Protein AF-A0A4V0IBP1-F1 (afdb_monomer)

Mean predicted aligned error: 5.97 Å

Secondary structure (DSSP, 8-state):
--HHHHHHHHHHHHHHHHHHHHHH-GGG--HHHHHHHHHHHHHHHHTT-HHHHHHHHHHHHHHHTT-TTHHHHHHHHHHHHHHHHHHHHHHHHHHHHSPPPPP----

Solvent-accessible surface area (backbone atoms only — not comparable to full-atom values): 6077 Å² total; per-residue (Å²): 134,59,68,68,56,56,53,47,56,50,49,54,55,47,49,55,54,50,54,51,34,65,74,70,34,61,89,67,60,47,73,68,56,50,52,52,54,51,52,53,26,52,50,30,43,75,72,67,39,49,70,59,19,50,41,46,46,55,25,50,52,24,50,74,71,68,42,82,60,21,58,62,33,45,55,50,37,54,51,53,52,57,51,48,53,51,50,54,51,52,52,55,50,48,62,75,69,54,75,80,80,75,80,77,79,84,128

Structure (mmCIF, N/CA/C/O backbone):
data_AF-A0A4V0IBP1-F1
#
_entry.id   AF-A0A4V0IBP1-F1
#
loop_
_atom_site.group_PDB
_atom_site.id
_atom_site.type_symbol
_atom_site.label_atom_id
_atom_site.label_alt_id
_atom_site.label_comp_id
_atom_site.label_asym_id
_atom_site.label_entity_id
_atom_site.label_seq_id
_atom_site.pdbx_PDB_ins_code
_atom_site.Cartn_x
_atom_site.Cartn_y
_atom_site.Cartn_z
_atom_site.occupancy
_atom_site.B_iso_or_equiv
_atom_site.auth_seq_id
_atom_site.auth_comp_id
_atom_site.auth_asym_id
_atom_site.auth_atom_id
_atom_site.pdbx_PDB_model_num
ATOM 1 N N . MET A 1 1 ? 16.425 -13.721 -10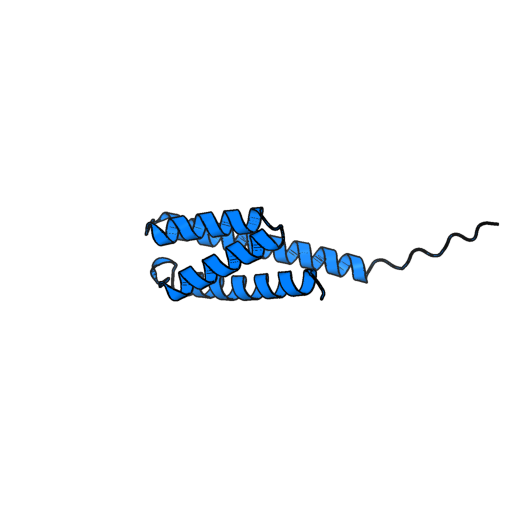.031 1.00 51.06 1 MET A N 1
ATOM 2 C CA . MET A 1 1 ? 15.106 -13.182 -9.656 1.00 51.06 1 MET A CA 1
ATOM 3 C C . MET A 1 1 ? 15.140 -11.719 -10.010 1.00 51.06 1 MET A C 1
ATOM 5 O O . MET A 1 1 ? 16.167 -11.096 -9.774 1.00 51.06 1 MET A O 1
ATOM 9 N N . ASP A 1 2 ? 14.118 -11.241 -10.703 1.00 80.62 2 ASP A N 1
ATOM 10 C CA . ASP A 1 2 ? 14.055 -9.862 -11.174 1.00 80.62 2 ASP A CA 1
ATOM 11 C C . ASP A 1 2 ? 13.424 -9.012 -10.063 1.00 80.62 2 ASP A C 1
ATOM 13 O O . ASP A 1 2 ? 12.230 -9.130 -9.803 1.00 80.62 2 ASP A O 1
ATOM 17 N N . GLU A 1 3 ? 14.237 -8.208 -9.377 1.00 80.44 3 GLU A N 1
ATOM 18 C CA . GLU A 1 3 ? 13.824 -7.315 -8.280 1.00 80.44 3 GLU A CA 1
ATOM 19 C C . GLU A 1 3 ? 12.659 -6.397 -8.696 1.00 80.44 3 GLU A C 1
ATOM 21 O O . GLU A 1 3 ? 11.761 -6.106 -7.906 1.00 80.44 3 GLU A O 1
ATOM 26 N N . ILE A 1 4 ? 12.609 -6.013 -9.978 1.00 81.19 4 ILE A N 1
ATOM 27 C CA . ILE A 1 4 ? 11.519 -5.213 -10.545 1.00 81.19 4 ILE A CA 1
ATOM 28 C C . ILE A 1 4 ? 10.219 -6.022 -10.613 1.00 81.19 4 ILE A C 1
ATOM 30 O O . ILE A 1 4 ? 9.141 -5.466 -10.395 1.00 81.19 4 ILE A O 1
ATOM 34 N N . ALA A 1 5 ? 10.292 -7.320 -10.915 1.00 84.25 5 ALA A N 1
ATOM 35 C CA . ALA A 1 5 ? 9.119 -8.189 -10.945 1.00 84.25 5 ALA A CA 1
ATOM 36 C C . ALA A 1 5 ? 8.542 -8.392 -9.536 1.00 84.25 5 ALA A C 1
ATOM 38 O O . ALA A 1 5 ? 7.334 -8.273 -9.355 1.00 84.25 5 ALA A O 1
ATOM 39 N N . GLU A 1 6 ? 9.395 -8.594 -8.530 1.00 85.69 6 GLU A N 1
ATOM 40 C CA . GLU A 1 6 ? 8.964 -8.717 -7.129 1.00 85.69 6 GLU A CA 1
ATOM 41 C C . GLU A 1 6 ? 8.296 -7.428 -6.625 1.00 85.69 6 GLU A C 1
ATOM 43 O O . GLU A 1 6 ? 7.223 -7.469 -6.016 1.00 85.69 6 GLU A O 1
ATOM 48 N N . LEU A 1 7 ? 8.873 -6.266 -6.949 1.00 87.00 7 LEU A N 1
ATOM 49 C CA . LEU A 1 7 ? 8.289 -4.971 -6.603 1.00 87.00 7 LEU A CA 1
ATOM 50 C C . LEU A 1 7 ? 6.930 -4.745 -7.285 1.00 87.00 7 LEU A C 1
ATOM 52 O O . LEU A 1 7 ? 6.009 -4.214 -6.661 1.00 87.00 7 LEU A O 1
ATOM 56 N N . ARG A 1 8 ? 6.778 -5.162 -8.547 1.00 87.62 8 ARG A N 1
ATOM 57 C CA . ARG A 1 8 ? 5.497 -5.108 -9.269 1.00 87.62 8 ARG A CA 1
ATOM 58 C C . ARG A 1 8 ? 4.442 -6.002 -8.631 1.00 87.62 8 ARG A C 1
ATOM 60 O O . ARG A 1 8 ? 3.336 -5.534 -8.378 1.00 87.62 8 ARG A O 1
ATOM 67 N N . ASP A 1 9 ? 4.799 -7.231 -8.275 1.00 90.94 9 ASP A N 1
ATOM 68 C CA . ASP A 1 9 ? 3.888 -8.153 -7.592 1.00 90.94 9 ASP A CA 1
ATOM 69 C C . ASP A 1 9 ? 3.438 -7.602 -6.224 1.00 90.94 9 ASP A C 1
ATOM 71 O O . ASP A 1 9 ? 2.297 -7.809 -5.794 1.00 90.94 9 ASP A O 1
ATOM 75 N N . ALA A 1 10 ? 4.318 -6.890 -5.512 1.00 92.12 10 ALA A N 1
ATOM 76 C CA . ALA A 1 10 ? 3.970 -6.186 -4.277 1.00 92.12 10 ALA A CA 1
ATOM 77 C C . ALA A 1 10 ? 3.019 -5.003 -4.522 1.00 92.12 10 ALA A C 1
ATOM 79 O O . ALA A 1 10 ? 2.046 -4.831 -3.779 1.00 92.12 10 ALA A O 1
ATOM 80 N N . LEU A 1 11 ? 3.252 -4.213 -5.575 1.00 92.56 11 LEU A N 1
ATOM 81 C CA . LEU A 1 11 ? 2.372 -3.109 -5.970 1.00 92.56 11 LEU A CA 1
ATOM 82 C C . LEU A 1 11 ? 0.978 -3.594 -6.372 1.00 92.56 11 LEU A C 1
ATOM 84 O O . LEU A 1 11 ? -0.007 -3.006 -5.931 1.00 92.56 11 LEU A O 1
ATOM 88 N N . ASP A 1 12 ? 0.870 -4.683 -7.130 1.00 93.62 12 ASP A N 1
ATOM 89 C CA . ASP A 1 12 ? -0.419 -5.240 -7.551 1.00 93.62 12 ASP A CA 1
ATOM 90 C C . ASP A 1 12 ? -1.245 -5.729 -6.358 1.00 93.62 12 ASP A C 1
ATOM 92 O O . ASP A 1 12 ? -2.433 -5.409 -6.228 1.00 93.62 12 ASP A O 1
ATOM 96 N N . ARG A 1 13 ? -0.603 -6.439 -5.420 1.00 94.62 13 ARG A N 1
ATOM 97 C CA . ARG A 1 13 ? -1.238 -6.840 -4.153 1.00 94.62 13 ARG A CA 1
ATOM 98 C C . ARG A 1 13 ? -1.705 -5.632 -3.349 1.00 94.62 13 ARG A C 1
ATOM 100 O O . ARG A 1 13 ? -2.795 -5.662 -2.773 1.00 94.62 13 ARG A O 1
ATOM 107 N N . LEU A 1 14 ? -0.900 -4.575 -3.307 1.00 94.44 14 LEU A N 1
ATOM 108 C CA . LEU A 1 14 ? -1.258 -3.355 -2.603 1.00 94.44 14 LEU A CA 1
ATOM 109 C C . LEU A 1 14 ? -2.423 -2.621 -3.277 1.00 94.44 14 LEU A C 1
ATOM 111 O O . LEU A 1 14 ? -3.338 -2.188 -2.578 1.00 94.44 14 LEU A O 1
ATOM 115 N N . HIS A 1 15 ? -2.423 -2.489 -4.604 1.00 94.38 15 HIS A N 1
ATOM 116 C CA . HIS A 1 15 ? -3.524 -1.878 -5.345 1.00 94.38 15 HIS A CA 1
ATOM 117 C C . HIS A 1 15 ? -4.837 -2.610 -5.078 1.00 94.38 15 HIS A C 1
ATOM 119 O O . HIS A 1 15 ? -5.816 -1.967 -4.704 1.00 94.38 15 HIS A O 1
ATOM 125 N N . ALA A 1 16 ? -4.833 -3.943 -5.148 1.00 94.69 16 ALA A N 1
ATOM 126 C CA . ALA A 1 16 ? -6.008 -4.749 -4.832 1.00 94.69 16 ALA A CA 1
ATOM 127 C C . ALA A 1 16 ? -6.501 -4.521 -3.391 1.00 94.69 16 ALA A C 1
ATOM 129 O O . ALA A 1 16 ? -7.698 -4.340 -3.164 1.00 94.69 16 ALA A O 1
ATOM 130 N N . ALA A 1 17 ? -5.586 -4.481 -2.415 1.00 94.12 17 ALA A N 1
ATOM 131 C CA . ALA A 1 17 ? -5.936 -4.231 -1.018 1.00 94.12 17 ALA A CA 1
ATOM 132 C C . ALA A 1 17 ? -6.508 -2.820 -0.797 1.00 94.12 17 ALA A C 1
ATOM 134 O O . ALA A 1 17 ? -7.474 -2.647 -0.053 1.00 94.12 17 ALA A O 1
ATOM 135 N N . MET A 1 18 ? -5.931 -1.802 -1.439 1.00 94.06 18 MET A N 1
ATOM 136 C CA . MET A 1 18 ? -6.406 -0.427 -1.305 1.00 94.06 18 MET A CA 1
ATOM 137 C C . MET A 1 18 ? -7.729 -0.194 -2.032 1.00 94.06 18 MET A C 1
ATOM 139 O O . MET A 1 18 ? -8.595 0.469 -1.468 1.00 94.06 18 MET A O 1
ATOM 143 N N . ASP A 1 19 ? -7.918 -0.735 -3.235 1.00 94.06 19 ASP A N 1
ATOM 144 C CA . ASP A 1 19 ? -9.172 -0.599 -3.982 1.00 94.06 19 ASP A CA 1
ATOM 145 C C . ASP A 1 19 ? -10.336 -1.247 -3.215 1.00 94.06 19 ASP A C 1
ATOM 147 O O . ASP A 1 19 ? -11.413 -0.659 -3.093 1.00 94.06 19 ASP A O 1
ATOM 151 N N . ASP A 1 20 ? -10.103 -2.404 -2.594 1.00 93.81 20 ASP A N 1
ATOM 152 C CA . ASP A 1 20 ? -11.077 -3.046 -1.712 1.00 93.81 20 ASP A CA 1
ATOM 153 C C . ASP A 1 20 ? -11.420 -2.169 -0.486 1.00 93.81 20 ASP A C 1
ATOM 155 O O . ASP A 1 20 ? -12.593 -1.984 -0.146 1.00 93.81 20 ASP A O 1
ATOM 159 N N . LEU A 1 21 ? -10.420 -1.528 0.135 1.00 93.19 21 LEU A N 1
ATOM 160 C CA . LEU A 1 21 ? -10.638 -0.569 1.228 1.00 93.19 21 LEU A CA 1
ATOM 161 C C . LEU A 1 21 ? -11.336 0.719 0.783 1.00 93.19 21 LEU A C 1
ATOM 163 O O . LEU A 1 21 ? -12.082 1.302 1.571 1.00 93.19 21 LEU A O 1
ATOM 167 N N . VAL A 1 22 ? -11.124 1.172 -0.453 1.00 94.00 22 VAL A N 1
ATOM 168 C CA . VAL A 1 22 ? -11.849 2.312 -1.032 1.00 94.00 22 VAL A CA 1
ATOM 169 C C . VAL A 1 22 ? -13.328 1.960 -1.197 1.00 94.00 22 VAL A C 1
ATOM 171 O O . VAL A 1 22 ? -14.183 2.773 -0.848 1.00 94.00 22 VAL A O 1
ATOM 174 N N . VAL A 1 23 ? -13.640 0.749 -1.670 1.00 94.06 23 VAL A N 1
ATOM 175 C CA . VAL A 1 23 ? -15.022 0.290 -1.888 1.00 94.06 23 VAL A CA 1
ATOM 176 C C . VAL A 1 23 ? -15.757 0.043 -0.570 1.00 94.06 23 VAL A C 1
ATOM 178 O O . VAL A 1 23 ? -16.876 0.524 -0.387 1.00 94.06 23 VAL A O 1
ATOM 181 N N . ARG A 1 24 ? -15.151 -0.700 0.362 1.00 93.06 24 ARG A N 1
ATOM 182 C CA . ARG A 1 24 ? -15.793 -1.078 1.637 1.00 93.06 24 ARG A CA 1
ATOM 183 C C . ARG A 1 24 ? -15.662 -0.010 2.725 1.00 93.06 24 ARG A C 1
ATOM 185 O O . ARG A 1 24 ? -16.397 -0.028 3.712 1.00 93.06 24 ARG A O 1
ATOM 192 N N . GLY A 1 25 ? -14.726 0.917 2.551 1.00 91.38 25 GLY A N 1
ATOM 193 C CA . GLY A 1 25 ? -14.362 1.947 3.514 1.00 91.38 25 GLY A CA 1
ATOM 194 C C . GLY A 1 25 ? -13.349 1.457 4.551 1.00 91.38 25 GLY A C 1
ATOM 195 O O . GLY A 1 25 ? -13.484 0.378 5.126 1.00 91.38 25 GLY A O 1
ATOM 196 N N . VAL A 1 26 ? -12.371 2.307 4.874 1.00 91.88 26 VAL A N 1
ATOM 197 C CA . VAL A 1 26 ? -11.272 2.032 5.829 1.00 91.88 26 VAL A CA 1
ATOM 198 C C . VAL A 1 26 ? -11.723 1.584 7.218 1.00 91.88 26 VAL A C 1
ATOM 200 O O . VAL A 1 26 ? -11.026 0.813 7.863 1.00 91.88 26 VAL A O 1
ATOM 203 N N . ARG A 1 27 ? -12.907 2.002 7.677 1.00 88.00 27 ARG A N 1
ATOM 204 C CA . ARG A 1 27 ? -13.456 1.566 8.976 1.00 88.00 27 ARG A CA 1
ATOM 205 C C . ARG A 1 27 ? -13.865 0.094 9.011 1.00 88.00 27 ARG A C 1
ATOM 207 O O . ARG A 1 27 ? -14.092 -0.442 10.086 1.00 88.00 27 ARG A O 1
ATOM 214 N N . SER A 1 28 ? -13.994 -0.538 7.847 1.00 90.56 28 SER A N 1
ATOM 215 C CA . SER A 1 28 ? -14.271 -1.970 7.727 1.00 90.56 28 SER A CA 1
ATOM 216 C C . SER A 1 28 ? -12.999 -2.827 7.726 1.00 90.56 28 SER A C 1
ATOM 218 O O . SER A 1 28 ? -13.097 -4.049 7.609 1.00 90.56 28 SER A O 1
ATOM 220 N N . ALA A 1 29 ? -11.811 -2.215 7.821 1.00 92.06 29 ALA A N 1
ATOM 221 C CA . ALA A 1 29 ? -10.550 -2.941 7.893 1.00 92.06 29 ALA A CA 1
ATOM 222 C C . ALA A 1 29 ? -10.477 -3.734 9.205 1.00 92.06 29 ALA A C 1
ATOM 224 O O . ALA A 1 29 ? -10.418 -3.163 10.292 1.00 92.06 29 ALA A O 1
ATOM 225 N N . GLY A 1 30 ? -10.505 -5.062 9.097 1.00 91.31 30 GLY A N 1
ATOM 226 C CA . GLY A 1 30 ? -10.290 -5.963 10.223 1.00 91.31 30 GLY A CA 1
ATOM 227 C C . GLY A 1 30 ? -8.807 -6.266 10.443 1.00 91.31 30 GLY A C 1
ATOM 228 O O . GLY A 1 30 ? -7.944 -5.867 9.662 1.00 91.31 30 GLY A O 1
ATOM 229 N N . ALA A 1 31 ? -8.513 -7.047 11.485 1.00 92.94 31 ALA A N 1
ATOM 230 C CA . ALA A 1 31 ? -7.145 -7.441 11.834 1.00 92.94 31 ALA A CA 1
ATOM 231 C C . ALA A 1 31 ? -6.396 -8.130 10.678 1.00 92.94 31 ALA A C 1
ATOM 233 O O . ALA A 1 31 ? -5.195 -7.931 10.512 1.00 92.94 31 ALA A O 1
ATOM 234 N N . THR A 1 32 ? -7.099 -8.914 9.856 1.00 92.31 32 THR A N 1
ATOM 235 C CA . THR A 1 32 ? -6.518 -9.592 8.690 1.00 92.31 32 THR A CA 1
ATOM 236 C C . THR A 1 32 ? -6.054 -8.602 7.622 1.00 92.31 32 THR A C 1
ATOM 238 O O . THR A 1 32 ? -4.932 -8.713 7.137 1.00 92.31 32 THR A O 1
ATOM 241 N N . GLU A 1 33 ? -6.877 -7.616 7.269 1.00 92.81 33 GLU A N 1
ATOM 242 C CA . GLU A 1 33 ? -6.510 -6.560 6.319 1.00 92.81 33 GLU A CA 1
ATOM 243 C C . GLU A 1 33 ? -5.360 -5.708 6.850 1.00 92.81 33 GLU A C 1
ATOM 245 O O . GLU A 1 33 ? -4.400 -5.462 6.123 1.00 92.81 33 GLU A O 1
ATOM 250 N N . VAL A 1 34 ? -5.406 -5.329 8.129 1.00 94.88 34 VAL A N 1
ATOM 251 C CA . VAL A 1 34 ? -4.310 -4.592 8.774 1.00 94.88 34 VAL A CA 1
ATOM 252 C C . VAL A 1 34 ? -3.004 -5.389 8.703 1.00 94.88 34 VAL A C 1
ATOM 254 O O . VAL A 1 34 ? -1.979 -4.840 8.305 1.00 94.88 34 VAL A O 1
ATOM 257 N N . ALA A 1 35 ? -3.031 -6.693 8.992 1.00 95.69 35 ALA A N 1
ATOM 258 C CA . ALA A 1 35 ? -1.848 -7.548 8.902 1.00 95.69 35 ALA A CA 1
ATOM 259 C C . ALA A 1 35 ? -1.278 -7.625 7.473 1.00 95.69 35 ALA A C 1
ATOM 261 O O . ALA A 1 35 ? -0.061 -7.573 7.299 1.00 95.69 35 ALA A O 1
ATOM 262 N N . LYS A 1 36 ? -2.136 -7.689 6.444 1.00 95.06 36 LYS A N 1
ATOM 263 C CA . LYS A 1 36 ? -1.703 -7.649 5.033 1.00 95.06 36 LYS A CA 1
ATOM 264 C C . LYS A 1 36 ? -1.001 -6.331 4.695 1.00 95.06 36 LYS A C 1
ATOM 266 O O . LYS A 1 36 ? 0.056 -6.348 4.073 1.00 95.06 36 LYS A O 1
ATOM 271 N N . LEU A 1 37 ? -1.566 -5.198 5.116 1.00 95.38 37 LEU A N 1
ATOM 272 C CA . LEU A 1 37 ? -0.966 -3.880 4.883 1.00 95.38 37 LEU A CA 1
ATOM 273 C C . LEU A 1 37 ? 0.364 -3.711 5.635 1.00 95.38 37 LEU A C 1
ATOM 275 O O . LEU A 1 37 ? 1.298 -3.129 5.092 1.00 95.38 37 LEU A O 1
ATOM 279 N N . VAL A 1 38 ? 0.482 -4.249 6.853 1.00 97.50 38 VAL A N 1
ATOM 280 C CA . VAL A 1 38 ? 1.753 -4.282 7.599 1.00 97.50 38 VAL A CA 1
ATOM 281 C C . VAL A 1 38 ? 2.806 -5.095 6.847 1.00 97.50 38 VAL A C 1
ATOM 283 O O . VAL A 1 38 ? 3.921 -4.611 6.669 1.00 97.50 38 VAL A O 1
ATOM 286 N N . ALA A 1 39 ? 2.448 -6.283 6.353 1.00 96.81 39 ALA A N 1
ATOM 287 C CA . ALA A 1 39 ? 3.365 -7.121 5.585 1.00 96.81 39 ALA A CA 1
ATOM 288 C C . ALA A 1 39 ? 3.862 -6.405 4.318 1.00 96.81 39 ALA A C 1
ATOM 290 O O . ALA A 1 39 ? 5.064 -6.367 4.074 1.00 96.81 39 ALA A O 1
ATOM 291 N N . LEU A 1 40 ? 2.958 -5.763 3.568 1.00 96.06 40 LEU A N 1
ATOM 292 C CA . LEU A 1 40 ? 3.316 -4.970 2.388 1.00 96.06 40 LEU A CA 1
ATOM 293 C C . LEU A 1 40 ? 4.233 -3.792 2.743 1.00 96.06 40 LEU A C 1
ATOM 295 O O . LEU A 1 40 ? 5.202 -3.531 2.039 1.00 96.06 40 LEU A O 1
ATOM 299 N N . ARG A 1 41 ? 3.973 -3.088 3.853 1.00 96.75 41 ARG A N 1
ATOM 300 C CA . ARG A 1 41 ? 4.832 -1.987 4.323 1.00 96.75 41 ARG A CA 1
ATOM 301 C C . ARG A 1 41 ? 6.254 -2.464 4.577 1.00 96.75 41 ARG A C 1
ATOM 303 O O . ARG A 1 41 ? 7.206 -1.791 4.188 1.00 96.75 41 ARG A O 1
ATOM 310 N N . ASP A 1 42 ? 6.386 -3.586 5.271 1.00 96.19 42 ASP A N 1
ATOM 311 C CA . ASP A 1 42 ? 7.689 -4.124 5.634 1.00 96.19 42 ASP A CA 1
ATOM 312 C C . ASP A 1 42 ? 8.419 -4.671 4.396 1.00 96.19 42 ASP A C 1
ATOM 314 O O . ASP A 1 42 ? 9.619 -4.449 4.262 1.00 96.19 42 ASP A O 1
ATOM 318 N N . GLU A 1 43 ? 7.691 -5.250 3.438 1.00 95.19 43 GLU A N 1
ATOM 319 C CA . GLU A 1 43 ? 8.218 -5.644 2.127 1.00 95.19 43 GLU A CA 1
ATOM 320 C C . GLU A 1 43 ? 8.768 -4.441 1.338 1.00 95.19 43 GLU A C 1
ATOM 322 O O . GLU A 1 43 ? 9.915 -4.476 0.893 1.00 95.19 43 GLU A O 1
ATOM 327 N N . PHE A 1 44 ? 8.024 -3.329 1.247 1.00 93.25 44 PHE A N 1
ATOM 328 C CA . PHE A 1 44 ? 8.521 -2.104 0.602 1.00 93.25 44 PHE A CA 1
ATOM 329 C C . PHE A 1 44 ? 9.746 -1.517 1.308 1.00 93.25 44 PHE A C 1
ATOM 331 O O . PHE A 1 44 ? 10.645 -1.009 0.641 1.00 93.25 44 PHE A O 1
ATOM 338 N N . ARG A 1 45 ? 9.814 -1.605 2.642 1.00 94.44 45 ARG A N 1
ATOM 339 C CA . ARG A 1 45 ? 11.002 -1.185 3.400 1.00 94.44 45 ARG A CA 1
ATOM 340 C C . ARG A 1 45 ? 12.214 -2.043 3.037 1.00 94.44 45 ARG A C 1
ATOM 342 O O . ARG A 1 45 ? 13.289 -1.507 2.789 1.00 94.44 45 ARG A O 1
ATOM 349 N N . THR A 1 46 ? 12.044 -3.362 2.980 1.00 92.62 46 THR A N 1
ATOM 350 C CA . THR A 1 46 ? 13.113 -4.290 2.586 1.00 92.62 46 THR A CA 1
ATOM 351 C C . THR A 1 46 ? 13.581 -4.048 1.152 1.00 92.62 46 THR A C 1
ATOM 353 O O . THR A 1 46 ? 14.781 -4.106 0.902 1.00 92.62 46 THR A O 1
ATOM 356 N N . ALA A 1 47 ? 12.670 -3.695 0.244 1.00 89.50 47 ALA A N 1
ATOM 357 C CA . ALA A 1 47 ? 12.977 -3.336 -1.142 1.00 89.50 47 ALA A CA 1
ATOM 358 C C . 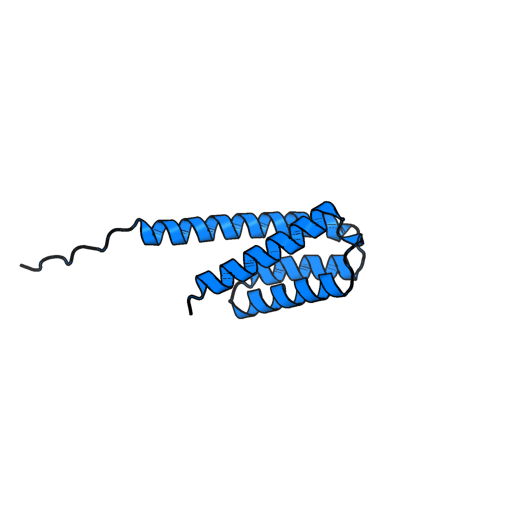ALA A 1 47 ? 13.562 -1.913 -1.314 1.00 89.50 47 ALA A C 1
ATOM 360 O O . ALA A 1 47 ? 13.724 -1.441 -2.435 1.00 89.50 47 ALA A O 1
ATOM 361 N N . GLY A 1 48 ? 13.836 -1.180 -0.226 1.00 89.50 48 GLY A N 1
ATOM 362 C CA . GLY A 1 48 ? 14.397 0.177 -0.284 1.00 89.50 48 GLY A CA 1
ATOM 363 C C . GLY A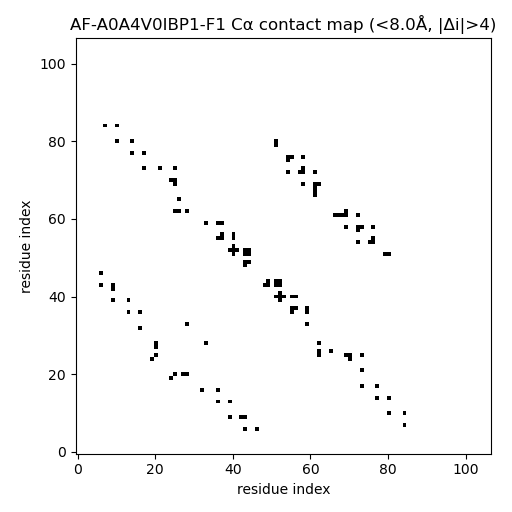 1 48 ? 13.405 1.272 -0.702 1.00 89.50 48 GLY A C 1
ATOM 364 O O . GLY A 1 48 ? 13.788 2.433 -0.849 1.00 89.50 48 GLY A O 1
ATOM 365 N N . ALA A 1 49 ? 12.117 0.951 -0.841 1.00 90.69 49 ALA A N 1
ATOM 366 C CA . ALA A 1 49 ? 11.053 1.893 -1.173 1.00 90.69 49 ALA A CA 1
ATOM 367 C C . ALA A 1 49 ? 10.515 2.608 0.086 1.00 90.69 49 ALA A C 1
ATOM 369 O O . ALA A 1 49 ? 9.318 2.581 0.383 1.00 90.69 49 ALA A O 1
ATOM 370 N N . GLU A 1 50 ? 11.399 3.276 0.835 1.00 92.94 50 GLU A N 1
ATOM 371 C CA . GLU A 1 50 ? 11.089 3.849 2.158 1.00 92.94 50 GLU A CA 1
ATOM 372 C C . GLU A 1 50 ? 9.903 4.824 2.122 1.00 92.94 50 GLU A C 1
ATOM 374 O O . GLU A 1 50 ? 9.040 4.802 2.997 1.00 92.94 50 GLU A O 1
ATOM 379 N N . HIS A 1 51 ? 9.798 5.640 1.068 1.0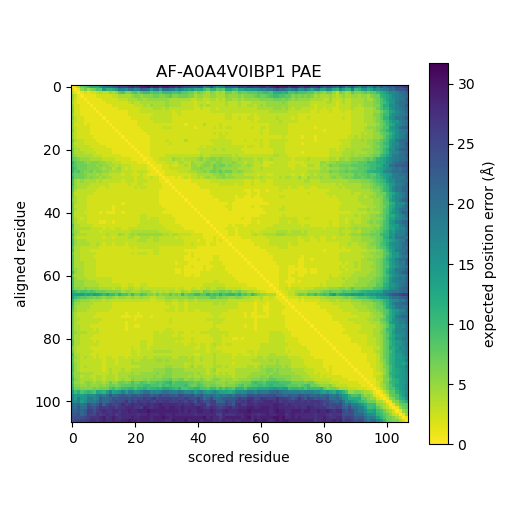0 90.69 51 HIS A N 1
ATOM 380 C CA . HIS A 1 51 ? 8.689 6.583 0.920 1.00 90.69 51 HIS A CA 1
ATOM 381 C C . HIS A 1 51 ? 7.325 5.882 0.850 1.00 90.69 51 HIS A C 1
ATOM 383 O O . HIS A 1 51 ? 6.338 6.361 1.409 1.00 90.69 51 HIS A O 1
ATOM 389 N N . LEU A 1 52 ? 7.263 4.733 0.174 1.00 92.62 52 LEU A N 1
ATOM 390 C CA . LEU A 1 52 ? 6.050 3.930 0.062 1.00 92.62 52 LEU A CA 1
ATOM 391 C C . LEU A 1 52 ? 5.686 3.306 1.412 1.00 92.62 52 LEU A C 1
ATOM 393 O O . LEU A 1 52 ? 4.532 3.378 1.846 1.00 92.62 52 LEU A O 1
ATOM 397 N N . ALA A 1 53 ? 6.688 2.767 2.109 1.00 95.88 53 ALA A N 1
ATOM 398 C CA . ALA A 1 53 ? 6.527 2.240 3.457 1.00 95.88 53 ALA A CA 1
ATOM 399 C C . ALA A 1 53 ? 6.041 3.323 4.443 1.00 95.88 53 ALA A C 1
ATOM 401 O O . ALA A 1 53 ? 5.150 3.066 5.252 1.00 95.88 53 ALA A O 1
ATOM 402 N N . GLU A 1 54 ? 6.545 4.555 4.345 1.00 96.06 54 GLU A N 1
ATOM 403 C CA . GLU A 1 54 ? 6.122 5.692 5.173 1.00 96.06 54 GLU A CA 1
ATOM 404 C C . GLU A 1 54 ? 4.640 6.047 4.955 1.00 96.06 54 GLU A C 1
ATOM 406 O O . GLU A 1 54 ? 3.885 6.225 5.920 1.00 96.06 54 GLU A O 1
ATOM 411 N N . LYS A 1 55 ? 4.180 6.114 3.695 1.00 95.06 55 LYS A N 1
ATOM 412 C CA . LYS A 1 55 ? 2.763 6.395 3.394 1.00 95.06 55 LYS A CA 1
ATOM 413 C C . LYS A 1 55 ? 1.843 5.291 3.881 1.00 95.06 55 LYS A C 1
ATOM 415 O O . LYS A 1 55 ? 0.770 5.589 4.408 1.00 95.06 55 LYS A O 1
ATOM 420 N N . LEU A 1 56 ? 2.274 4.040 3.761 1.00 95.88 56 LEU A N 1
ATOM 421 C CA . LEU A 1 56 ? 1.509 2.911 4.267 1.00 95.88 56 LEU A CA 1
ATOM 422 C C . LEU A 1 56 ? 1.490 2.879 5.803 1.00 95.88 56 LEU A C 1
ATOM 424 O O . LEU A 1 56 ? 0.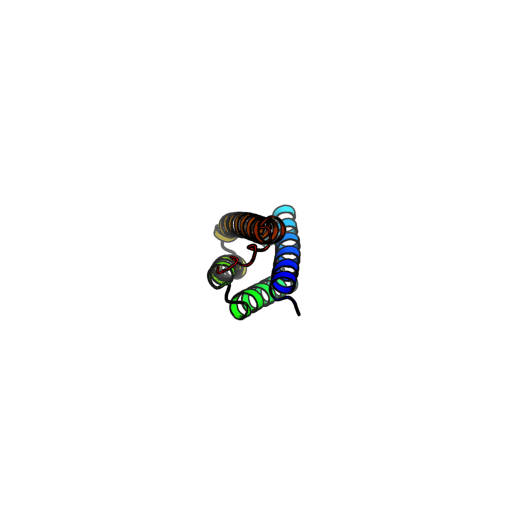449 2.591 6.385 1.00 95.88 56 LEU A O 1
ATOM 428 N N . GLY A 1 57 ? 2.590 3.262 6.460 1.00 96.50 57 GLY A N 1
ATOM 429 C CA . GLY A 1 57 ? 2.652 3.468 7.910 1.00 96.50 57 GLY A CA 1
ATOM 430 C C . GLY A 1 57 ? 1.666 4.533 8.388 1.00 96.50 57 GLY A C 1
ATOM 431 O O . GLY A 1 57 ? 0.848 4.258 9.255 1.00 96.50 57 GLY A O 1
ATOM 432 N N . THR A 1 58 ? 1.646 5.694 7.730 1.00 95.81 58 THR A N 1
ATOM 433 C CA . THR A 1 58 ? 0.693 6.775 8.047 1.00 95.81 58 THR A CA 1
ATOM 434 C C . THR A 1 58 ? -0.765 6.309 7.945 1.00 95.81 58 THR A C 1
ATOM 436 O O . THR A 1 58 ? -1.604 6.687 8.761 1.00 95.81 58 THR A O 1
ATOM 439 N N . LEU A 1 59 ? -1.089 5.494 6.934 1.00 95.56 59 LEU A N 1
ATOM 440 C CA . LEU A 1 59 ? -2.422 4.907 6.794 1.00 95.56 59 LEU A CA 1
ATOM 441 C C . LEU A 1 59 ? -2.724 3.913 7.924 1.00 95.56 59 LEU A C 1
ATOM 443 O O . LEU A 1 59 ? -3.806 3.967 8.501 1.00 95.56 59 LEU A O 1
ATOM 447 N N . LEU A 1 60 ? -1.787 3.015 8.226 1.00 96.12 60 LEU A N 1
ATOM 448 C CA . LEU A 1 60 ? -1.929 2.007 9.277 1.00 96.12 60 LEU A CA 1
ATOM 449 C C . LEU A 1 60 ? -2.162 2.639 10.649 1.00 96.12 60 LEU A C 1
ATOM 451 O O . LEU A 1 60 ? -3.061 2.200 11.362 1.00 96.12 60 LEU A O 1
ATOM 455 N N . ASP A 1 61 ? -1.409 3.683 10.986 1.00 95.75 61 ASP A N 1
ATOM 456 C CA . ASP A 1 61 ? -1.562 4.409 12.247 1.00 95.75 61 ASP A CA 1
ATOM 457 C C . ASP A 1 61 ? -2.969 5.019 12.341 1.00 95.75 61 ASP A C 1
ATOM 459 O O . ASP A 1 61 ? -3.710 4.748 13.284 1.00 95.75 61 ASP A O 1
ATOM 463 N N . ALA A 1 62 ? -3.412 5.720 11.292 1.00 94.62 62 ALA A N 1
ATOM 464 C CA . ALA A 1 62 ? -4.747 6.315 11.252 1.00 94.62 62 ALA A CA 1
ATOM 465 C C . ALA A 1 62 ? -5.888 5.276 11.315 1.00 94.62 62 ALA A C 1
ATOM 467 O O . ALA A 1 62 ? -6.941 5.547 11.898 1.00 94.62 62 ALA A O 1
ATOM 468 N N . VAL A 1 63 ? -5.703 4.094 10.711 1.00 93.94 63 VAL A N 1
ATOM 469 C CA . VAL A 1 63 ? -6.670 2.983 10.776 1.00 93.94 63 VAL A CA 1
ATOM 470 C C . VAL A 1 63 ? -6.729 2.391 12.183 1.00 93.94 63 VAL A C 1
ATOM 472 O O . VAL A 1 63 ? -7.829 2.196 12.702 1.00 93.94 63 VAL A O 1
ATOM 475 N N . ASN A 1 64 ? -5.578 2.137 12.809 1.00 93.62 64 ASN A N 1
ATOM 476 C CA . ASN A 1 64 ? -5.497 1.558 14.152 1.00 93.62 64 ASN A C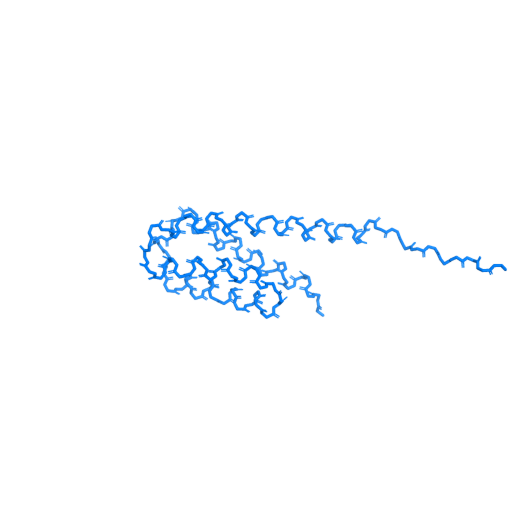A 1
ATOM 477 C C . ASN A 1 64 ? -6.071 2.494 15.223 1.00 93.62 64 ASN A C 1
ATOM 479 O O . ASN A 1 64 ? -6.752 2.031 16.137 1.00 93.62 64 ASN A O 1
ATOM 483 N N . ASP A 1 65 ? -5.869 3.802 15.067 1.00 93.12 65 ASP A N 1
ATOM 484 C CA . ASP A 1 65 ? -6.409 4.821 15.971 1.00 93.12 65 ASP A CA 1
ATOM 485 C C . ASP A 1 65 ? -7.912 5.083 15.751 1.00 93.12 65 ASP A C 1
ATOM 487 O O . ASP A 1 65 ? -8.550 5.808 16.519 1.00 93.12 65 ASP A O 1
ATOM 491 N N . GLY A 1 66 ? -8.507 4.511 14.696 1.00 86.25 66 GLY A N 1
ATOM 492 C CA . GLY A 1 66 ? -9.906 4.742 14.332 1.00 86.25 66 GLY A CA 1
ATOM 493 C C . GLY A 1 66 ? -10.199 6.192 13.923 1.00 86.25 66 GLY A C 1
ATOM 494 O O . GLY A 1 66 ? -11.348 6.644 14.007 1.00 86.25 66 GLY A O 1
ATOM 495 N N . ASP A 1 67 ? -9.179 6.934 13.486 1.00 87.38 67 ASP A N 1
ATOM 496 C CA . ASP A 1 67 ? -9.281 8.358 13.187 1.00 87.38 67 ASP A CA 1
ATOM 497 C C . ASP A 1 67 ? -10.047 8.602 11.870 1.00 87.38 67 ASP A C 1
ATOM 499 O O . ASP A 1 67 ? -9.968 7.865 10.882 1.00 87.38 67 ASP A O 1
ATOM 503 N N . ARG A 1 68 ? -10.791 9.709 11.816 1.00 89.62 68 ARG A N 1
ATOM 504 C CA . ARG A 1 68 ? -11.378 10.247 10.582 1.00 89.62 68 ARG A CA 1
ATOM 505 C C . ARG A 1 68 ? -10.310 10.583 9.538 1.00 89.62 68 ARG A C 1
ATOM 507 O O . ARG A 1 68 ? -10.648 10.646 8.356 1.00 89.62 68 ARG A O 1
ATOM 514 N N . SER A 1 69 ? -9.052 10.767 9.944 1.00 92.44 69 SER A N 1
ATOM 515 C CA . SER A 1 69 ? -7.917 10.960 9.036 1.00 92.44 69 SER A CA 1
ATOM 516 C C . SER A 1 69 ? -7.537 9.710 8.219 1.00 92.44 69 SER A C 1
ATOM 518 O O . SER A 1 69 ? -6.853 9.851 7.203 1.00 92.44 69 SER A O 1
ATOM 520 N N . ALA A 1 70 ? -8.050 8.516 8.549 1.00 94.00 70 ALA A N 1
ATOM 521 C CA . ALA A 1 70 ? -7.763 7.286 7.802 1.00 94.00 70 ALA A CA 1
ATOM 522 C C . ALA A 1 70 ? -8.227 7.348 6.337 1.00 94.00 70 ALA A C 1
ATOM 524 O O . ALA A 1 70 ? -7.527 6.900 5.432 1.00 94.00 70 ALA A O 1
ATOM 525 N N . ALA A 1 71 ? -9.394 7.946 6.074 1.00 93.81 71 ALA A N 1
ATOM 526 C CA . ALA A 1 71 ? -9.919 8.081 4.715 1.00 93.81 71 ALA A CA 1
ATOM 527 C C . ALA A 1 71 ? -9.041 8.984 3.822 1.00 93.81 71 ALA A C 1
ATOM 529 O O . ALA A 1 71 ? -8.643 8.543 2.742 1.00 93.81 71 ALA A O 1
ATOM 530 N N . PRO A 1 72 ? -8.672 10.216 4.230 1.00 94.62 72 PRO A N 1
ATOM 531 C CA . PRO A 1 72 ? -7.739 11.014 3.442 1.00 94.62 72 PRO A CA 1
ATOM 532 C C . PRO A 1 72 ? -6.333 10.400 3.382 1.00 94.62 72 PRO A C 1
ATOM 534 O O . PRO A 1 72 ? -5.668 10.563 2.359 1.00 94.62 72 PRO A O 1
ATOM 537 N N . ALA A 1 73 ? -5.876 9.678 4.413 1.00 94.88 73 ALA A N 1
ATOM 538 C CA . ALA A 1 73 ? -4.614 8.937 4.356 1.00 94.88 73 ALA A CA 1
ATOM 539 C C . ALA A 1 73 ? -4.641 7.847 3.269 1.00 94.88 73 ALA A C 1
ATOM 541 O O . ALA A 1 73 ? -3.706 7.770 2.473 1.00 94.88 73 ALA A O 1
ATOM 542 N N . LEU A 1 74 ? -5.742 7.091 3.156 1.00 95.25 74 LEU A N 1
ATOM 543 C CA . LEU A 1 74 ? -5.932 6.082 2.108 1.00 95.25 74 LEU A CA 1
ATOM 544 C C . LEU A 1 74 ? -5.881 6.712 0.717 1.00 95.25 74 LEU A C 1
ATOM 546 O O . LEU A 1 74 ? -5.160 6.231 -0.149 1.00 95.25 74 LEU A O 1
ATOM 550 N N . MET A 1 75 ? -6.604 7.812 0.497 1.00 95.94 75 MET A N 1
ATOM 551 C CA . MET A 1 75 ? -6.633 8.456 -0.821 1.00 95.94 75 MET A CA 1
ATOM 552 C C . MET A 1 75 ? -5.261 8.994 -1.239 1.00 95.94 75 MET A C 1
ATOM 554 O O . MET A 1 75 ? -4.895 8.913 -2.415 1.00 95.94 75 MET A O 1
ATOM 558 N N . ARG A 1 76 ? -4.478 9.514 -0.284 1.00 94.81 76 ARG A N 1
ATOM 559 C CA . ARG A 1 76 ? -3.091 9.928 -0.537 1.00 94.81 76 ARG A CA 1
ATOM 560 C C . ARG A 1 76 ? -2.219 8.731 -0.886 1.00 94.81 76 ARG A C 1
ATOM 562 O O . ARG A 1 76 ? -1.534 8.794 -1.898 1.00 94.81 76 ARG A O 1
ATOM 569 N N . ALA A 1 77 ? -2.297 7.655 -0.101 1.00 94.56 77 ALA A N 1
ATOM 570 C CA . ALA A 1 77 ? -1.588 6.411 -0.376 1.00 94.56 77 ALA A CA 1
ATOM 571 C C . ALA A 1 77 ? -1.910 5.909 -1.792 1.00 94.56 77 ALA A C 1
ATOM 573 O O . ALA A 1 77 ? -1.008 5.848 -2.622 1.00 94.56 77 ALA A O 1
ATOM 574 N N . VAL A 1 78 ? -3.188 5.681 -2.118 1.00 95.00 78 VAL A N 1
ATOM 575 C CA . VAL A 1 78 ? -3.646 5.246 -3.453 1.00 95.00 78 VAL A CA 1
ATOM 576 C C . VAL A 1 78 ? -3.048 6.099 -4.567 1.00 95.00 78 VAL A C 1
ATOM 578 O O . VAL A 1 78 ? -2.555 5.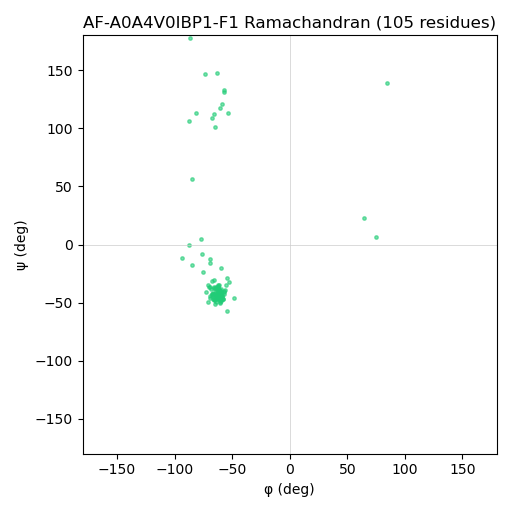573 -5.562 1.00 95.00 78 VAL A O 1
ATOM 581 N N . THR A 1 79 ? -3.067 7.420 -4.398 1.00 94.56 79 THR A N 1
ATOM 582 C CA . THR A 1 79 ? -2.522 8.341 -5.399 1.00 94.56 79 THR A CA 1
ATOM 583 C C . THR A 1 79 ? -1.011 8.174 -5.547 1.00 94.56 79 THR A C 1
ATOM 585 O O . THR A 1 79 ? -0.520 8.057 -6.668 1.00 94.56 79 THR A O 1
ATOM 588 N N . THR A 1 80 ? -0.272 8.128 -4.436 1.00 94.31 80 THR A N 1
ATOM 589 C CA . THR A 1 80 ? 1.182 7.921 -4.434 1.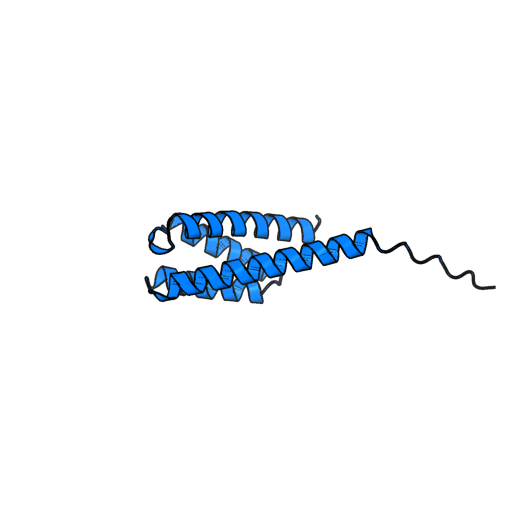00 94.31 80 THR A CA 1
ATOM 590 C C . THR A 1 80 ? 1.563 6.612 -5.121 1.00 94.31 80 THR A C 1
ATOM 592 O O . THR A 1 80 ? 2.440 6.618 -5.980 1.00 94.31 80 THR A O 1
ATOM 595 N N . PHE A 1 81 ? 0.880 5.513 -4.800 1.00 93.69 81 PHE A N 1
ATOM 596 C CA . PHE A 1 81 ? 1.183 4.198 -5.363 1.00 93.69 81 PHE A CA 1
ATOM 597 C C . PHE A 1 81 ? 0.890 4.117 -6.863 1.00 93.69 81 PHE A C 1
ATOM 599 O O . PHE A 1 81 ? 1.736 3.648 -7.619 1.00 93.69 81 PHE A O 1
ATOM 606 N N . ARG A 1 82 ? -0.231 4.685 -7.325 1.00 93.25 82 ARG A N 1
ATOM 607 C CA . ARG A 1 82 ? -0.548 4.750 -8.763 1.00 93.25 82 ARG A CA 1
ATOM 608 C C . ARG A 1 82 ? 0.451 5.600 -9.548 1.00 93.25 82 ARG A C 1
ATOM 610 O O . ARG A 1 82 ? 0.787 5.269 -10.682 1.00 93.25 82 ARG A O 1
ATOM 617 N N . LEU A 1 83 ? 0.924 6.703 -8.965 1.00 93.75 83 LEU A N 1
ATOM 618 C CA . LEU A 1 83 ? 1.966 7.524 -9.588 1.00 93.75 83 LEU A CA 1
ATOM 619 C C . LEU A 1 83 ? 3.294 6.770 -9.660 1.00 93.75 83 LEU A C 1
ATOM 621 O O . LEU A 1 83 ? 3.941 6.793 -10.705 1.00 93.75 83 LEU A O 1
ATOM 625 N N . PHE A 1 84 ? 3.673 6.085 -8.582 1.00 92.44 84 PHE A N 1
ATOM 626 C CA . PHE A 1 84 ? 4.889 5.280 -8.539 1.00 92.44 84 PHE A CA 1
ATOM 627 C C . PHE A 1 84 ? 4.869 4.163 -9.586 1.00 92.44 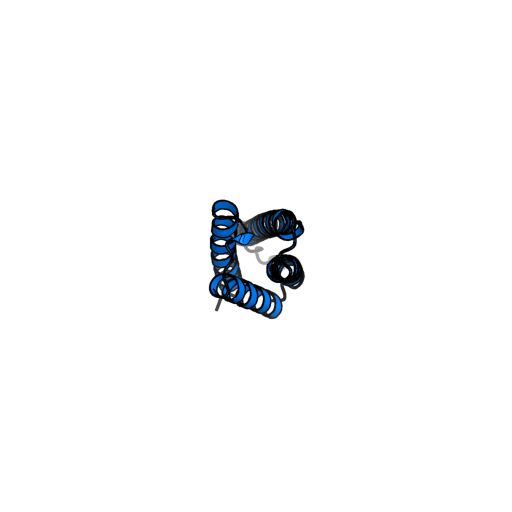84 PHE A C 1
ATOM 629 O O . PHE A 1 84 ? 5.787 4.074 -10.397 1.00 92.44 84 PHE A O 1
ATOM 636 N N . ASP A 1 85 ? 3.793 3.378 -9.633 1.00 91.88 85 ASP A N 1
ATOM 637 C CA . ASP A 1 85 ? 3.611 2.318 -10.626 1.00 91.88 85 ASP A CA 1
ATOM 638 C C . ASP A 1 85 ? 3.697 2.858 -12.062 1.00 91.88 85 ASP A C 1
ATOM 640 O O . ASP A 1 85 ? 4.362 2.287 -12.934 1.00 91.88 85 ASP A O 1
ATOM 644 N N . ARG A 1 86 ? 3.107 4.035 -12.310 1.00 94.38 86 ARG A N 1
ATOM 645 C CA . ARG A 1 86 ? 3.200 4.667 -13.624 1.00 94.38 86 ARG A CA 1
ATOM 646 C C . ARG A 1 86 ? 4.634 5.050 -13.984 1.00 94.38 86 ARG A C 1
ATOM 648 O O . ARG A 1 86 ? 5.026 4.842 -15.132 1.00 94.38 86 ARG A O 1
ATOM 655 N N . VAL A 1 87 ? 5.399 5.602 -13.043 1.00 92.31 87 VAL A N 1
ATOM 656 C CA . VAL A 1 87 ? 6.816 5.945 -13.252 1.00 92.31 87 VAL A CA 1
ATOM 657 C C . VAL A 1 87 ? 7.635 4.685 -13.517 1.00 92.31 87 VAL A C 1
ATOM 659 O O . VAL A 1 87 ? 8.311 4.623 -14.541 1.00 92.31 87 VAL A O 1
ATOM 662 N N . LEU A 1 88 ? 7.486 3.652 -12.687 1.00 89.00 88 LEU A N 1
ATOM 663 C CA . LEU A 1 88 ? 8.175 2.371 -12.849 1.00 89.00 88 LEU A CA 1
ATOM 664 C C . LEU A 1 88 ? 7.874 1.733 -14.214 1.00 89.00 88 LEU A C 1
ATOM 666 O O . LEU A 1 88 ? 8.763 1.248 -14.913 1.00 89.00 88 LEU A O 1
ATOM 670 N N . THR A 1 89 ? 6.611 1.774 -14.638 1.00 90.50 89 THR A N 1
ATOM 671 C CA . THR A 1 89 ? 6.193 1.296 -15.960 1.00 90.50 89 THR A CA 1
ATOM 672 C C . THR A 1 89 ? 6.899 2.047 -17.091 1.00 90.50 89 THR A C 1
ATOM 674 O O . THR A 1 89 ? 7.336 1.425 -18.061 1.00 90.50 89 THR A O 1
ATOM 677 N N . LEU A 1 90 ? 7.026 3.372 -16.982 1.00 93.31 90 LEU A N 1
ATOM 678 C CA . LEU A 1 90 ? 7.714 4.190 -17.982 1.00 93.31 90 LEU A CA 1
ATOM 679 C C . LEU A 1 90 ? 9.224 3.923 -18.011 1.00 93.31 90 LEU A C 1
ATOM 681 O O . LEU A 1 90 ? 9.799 3.876 -19.097 1.00 93.31 90 LEU A O 1
ATOM 685 N N . GLU A 1 91 ? 9.859 3.714 -16.858 1.00 89.75 91 GLU A N 1
ATOM 686 C CA . GLU A 1 91 ? 11.283 3.367 -16.773 1.00 89.75 91 GLU A CA 1
ATOM 687 C C . GLU A 1 91 ? 11.576 2.022 -17.436 1.00 89.75 91 GLU A C 1
ATOM 689 O O . GLU A 1 91 ? 12.473 1.927 -18.274 1.00 89.75 91 GLU A O 1
ATOM 694 N N . VAL A 1 92 ? 10.761 1.004 -17.157 1.00 88.31 92 VAL A N 1
ATOM 695 C CA . VAL A 1 92 ? 10.905 -0.304 -17.805 1.00 88.31 92 VAL A CA 1
ATOM 696 C C . VAL A 1 92 ? 10.669 -0.205 -19.312 1.00 88.31 92 VAL A C 1
ATOM 698 O O . VAL A 1 92 ? 11.441 -0.756 -20.096 1.00 88.31 92 VAL A O 1
ATOM 701 N N . ALA A 1 93 ? 9.650 0.541 -19.749 1.00 89.56 93 ALA A N 1
ATOM 702 C CA . ALA A 1 93 ? 9.414 0.762 -21.174 1.00 89.56 93 ALA A CA 1
ATOM 703 C C . ALA A 1 93 ? 10.605 1.458 -21.853 1.00 89.56 93 ALA A C 1
ATOM 705 O O . ALA A 1 93 ? 11.006 1.059 -22.945 1.00 89.56 93 ALA A O 1
ATOM 706 N N . LYS A 1 94 ? 11.212 2.459 -21.200 1.00 90.81 94 LYS A N 1
ATOM 707 C CA . LYS A 1 94 ? 12.410 3.144 -21.703 1.00 90.81 94 LYS A CA 1
ATOM 708 C C . LYS A 1 94 ? 13.569 2.168 -21.915 1.00 90.81 94 LYS A C 1
ATOM 710 O O . LYS A 1 94 ? 14.217 2.238 -22.958 1.00 90.81 94 LYS A O 1
ATOM 715 N N . THR A 1 95 ? 13.804 1.248 -20.981 1.00 87.88 95 THR A N 1
ATOM 716 C CA . THR A 1 95 ? 14.851 0.218 -21.104 1.00 87.88 95 THR A CA 1
ATOM 717 C C . THR A 1 95 ? 14.639 -0.676 -22.326 1.00 87.88 95 THR A C 1
ATOM 719 O O . THR A 1 95 ? 15.596 -0.991 -23.022 1.00 87.88 95 THR A O 1
ATOM 722 N N . HIS A 1 96 ? 13.393 -1.031 -22.649 1.00 86.44 96 HIS A N 1
ATOM 723 C CA . HIS A 1 96 ? 13.084 -1.836 -23.838 1.00 86.44 96 HIS A CA 1
ATOM 724 C C . HIS A 1 96 ? 13.158 -1.062 -25.161 1.00 86.44 96 HIS A C 1
ATOM 726 O O . HIS A 1 96 ? 13.327 -1.671 -26.214 1.00 86.44 96 HIS A O 1
ATOM 732 N N . LEU A 1 97 ? 12.998 0.262 -25.120 1.00 88.88 97 LEU A N 1
ATOM 733 C CA . LEU A 1 97 ? 13.004 1.126 -26.304 1.00 88.88 97 LEU A CA 1
ATOM 734 C C . LEU A 1 97 ? 14.380 1.721 -26.619 1.00 88.88 97 LEU A C 1
ATOM 736 O O . LEU A 1 97 ? 14.548 2.305 -27.688 1.00 88.88 97 LEU A O 1
ATOM 740 N N . THR A 1 98 ? 15.345 1.615 -25.705 1.00 83.94 98 THR A N 1
ATOM 741 C CA . THR A 1 98 ? 16.697 2.139 -25.918 1.00 83.94 98 THR A CA 1
ATOM 742 C C . THR A 1 98 ? 17.475 1.115 -26.752 1.00 83.94 98 THR A C 1
ATOM 744 O O . THR A 1 98 ? 17.684 -0.001 -26.272 1.00 83.94 98 THR A O 1
ATOM 747 N N . PRO A 1 99 ? 17.861 1.431 -28.004 1.00 73.94 99 PRO A N 1
ATOM 748 C CA . PRO A 1 99 ? 18.667 0.520 -28.808 1.00 73.94 99 PRO A CA 1
ATOM 749 C C . PRO A 1 99 ? 20.034 0.311 -28.134 1.00 73.94 99 PRO A C 1
ATOM 751 O O . PRO A 1 99 ? 20.522 1.233 -27.475 1.00 73.94 99 PRO A O 1
ATOM 754 N N . PRO A 1 100 ? 20.655 -0.876 -28.266 1.00 71.88 100 PRO A N 1
ATOM 755 C CA . PRO A 1 100 ? 22.018 -1.075 -27.788 1.00 71.88 100 PRO A CA 1
ATOM 756 C C . PRO A 1 100 ? 22.937 -0.055 -28.470 1.00 71.88 100 PRO A C 1
ATOM 758 O O . PRO A 1 100 ? 22.831 0.150 -29.679 1.00 71.88 100 PRO A O 1
ATOM 761 N N . GLU A 1 101 ? 23.796 0.614 -27.698 1.00 70.25 101 GLU A N 1
ATOM 762 C CA . GLU A 1 101 ? 24.820 1.494 -28.262 1.00 70.25 101 GLU A CA 1
ATOM 763 C C . GLU A 1 101 ? 25.710 0.661 -29.194 1.00 70.25 101 GLU A C 1
ATOM 765 O O . GLU A 1 101 ? 26.295 -0.338 -28.767 1.00 70.25 101 GLU A O 1
ATOM 770 N N . ASP A 1 102 ? 25.772 1.040 -30.476 1.00 65.62 102 ASP A N 1
ATOM 771 C CA . ASP A 1 102 ? 26.723 0.448 -31.415 1.00 65.62 102 ASP A CA 1
ATOM 772 C C . ASP A 1 102 ? 28.138 0.657 -30.854 1.00 65.62 102 ASP A C 1
ATOM 774 O O . ASP A 1 102 ? 28.472 1.783 -30.461 1.00 65.62 102 ASP A O 1
ATOM 778 N N . PRO A 1 103 ? 28.989 -0.384 -30.801 1.00 63.56 103 PRO A N 1
ATOM 779 C CA . PRO A 1 103 ? 30.370 -0.198 -30.400 1.00 63.56 103 PRO A CA 1
ATOM 780 C C . PRO A 1 103 ? 31.010 0.765 -31.398 1.00 63.56 103 PRO A C 1
ATOM 782 O O . PRO A 1 103 ? 31.074 0.486 -32.597 1.00 63.56 103 PRO A O 1
ATOM 785 N N . VAL A 1 104 ? 31.447 1.918 -30.893 1.00 63.75 104 VAL A N 1
ATOM 786 C CA . VAL A 1 104 ? 32.207 2.902 -31.660 1.00 63.75 104 VAL A CA 1
ATOM 787 C C . VAL A 1 104 ? 33.396 2.162 -32.266 1.00 63.75 104 VAL A C 1
ATOM 789 O O . VAL A 1 104 ? 34.248 1.652 -31.540 1.00 63.75 104 VAL A O 1
ATOM 792 N N . ALA A 1 105 ? 33.413 2.039 -33.592 1.00 60.97 105 ALA A N 1
ATOM 793 C CA . ALA A 1 105 ? 34.558 1.516 -34.313 1.00 60.97 105 ALA A CA 1
ATOM 794 C C . ALA A 1 105 ? 35.711 2.508 -34.115 1.00 60.97 105 ALA A C 1
ATOM 796 O O . ALA A 1 105 ? 35.715 3.586 -34.708 1.00 60.97 105 ALA A O 1
ATOM 797 N N . GLU A 1 106 ? 36.636 2.177 -33.216 1.00 56.59 106 GLU A N 1
ATOM 798 C CA . GLU A 1 106 ? 37.932 2.842 -33.124 1.00 56.59 106 GLU A CA 1
ATOM 799 C C . GLU A 1 106 ? 38.729 2.487 -34.394 1.00 56.59 106 GLU A C 1
ATOM 801 O O . GLU A 1 106 ? 39.108 1.329 -34.585 1.00 56.59 106 GLU A O 1
ATOM 806 N N . GLU A 1 107 ? 38.912 3.470 -35.284 1.00 57.28 107 GLU A N 1
ATOM 807 C CA . GLU A 1 107 ? 39.909 3.457 -36.373 1.00 57.28 107 GLU A CA 1
ATOM 808 C C . GLU A 1 107 ? 41.262 3.998 -35.894 1.00 57.28 107 GLU A C 1
ATOM 810 O O . GLU A 1 107 ? 41.276 5.026 -35.173 1.00 57.28 107 GLU A O 1
#

pLDDT: mean 89.66, std 9.31, range [51.06, 97.5]

Foldseek 3Di:
DDLLVVVVVLLVLVLVLLVVCVVVPLQPDDPVSLVSLLVSLVVCVVSVVPVLSVLSVVLSVCSVVVHPCNVVSSVVSNVVSVVVVVVSVVVVVVVVPDDPPDPPPDD

Sequence (107 aa):
MDEIAELRDALDRLHAAMDDLVVRGVRSAGATEVAKLVALRDEFRTAGAEHLAEKLGTLLDAVNDGDRSAAPALMRAVTTFRLFDRVLTLEVAKTHLTPPEDPVAEE

Radius of gyration: 17.85 Å; Cα contacts (8 Å, |Δi|>4): 67; chains: 1; bounding box: 56×24×52 Å